Protein AF-A0A9D1H6N5-F1 (afdb_monomer_lite)

Sequence (134 aa):
MRLFSARTDKRIAHYQQELIETHYREVENMYRQMRGWRHDYRNHIQVMKAYAATENWEAIKEYLDQLDEDLTHVDLAVKTGNPMTDAILNSKISLAKSRKIQVSADAHIPVKLSSPEIDLCCILGNLFDNAIEA

Organism: NCBI:txid2840805

pLDDT: mean 71.68, std 11.2, range [46.16, 94.69]

Radius of gyration: 21.28 Å; chains: 1; bounding box: 46×31×70 Å

Secondary structure (DSSP, 8-state):
-HHHHHHHHHHHHHHHHHHHHHHHHHHHHHHHHHHHHHHHHHHHHHHHHHHHHTT-HHHHHHHHHHHHHHHHSS--S---S-HHHHHHHHHHHHHHHHTT----------SS-SS-HHHHHHHHHHHHHHHHH-

Structure (mmCIF, N/CA/C/O backbone):
data_AF-A0A9D1H6N5-F1
#
_entry.id   AF-A0A9D1H6N5-F1
#
loop_
_atom_site.group_PDB
_atom_site.id
_atom_site.type_symbol
_atom_site.label_atom_id
_atom_site.label_alt_id
_atom_site.label_comp_id
_atom_site.label_asym_id
_atom_site.label_entity_id
_atom_site.label_seq_id
_atom_site.pdbx_PDB_ins_code
_atom_site.Cartn_x
_atom_site.Cartn_y
_atom_site.Cartn_z
_atom_site.occupancy
_atom_site.B_iso_or_equiv
_atom_site.auth_seq_id
_atom_site.auth_comp_id
_atom_site.auth_asym_id
_atom_site.auth_atom_id
_atom_site.pdbx_PDB_model_num
ATOM 1 N N . MET A 1 1 ? 31.091 -5.970 -42.008 1.00 55.66 1 MET A N 1
ATOM 2 C CA . MET A 1 1 ? 30.812 -6.493 -40.647 1.00 55.66 1 MET A CA 1
ATOM 3 C C . MET A 1 1 ? 31.017 -5.465 -39.523 1.00 55.66 1 MET A C 1
ATOM 5 O O . MET A 1 1 ? 30.125 -5.354 -38.698 1.00 55.66 1 MET A O 1
ATOM 9 N N . ARG A 1 2 ? 32.091 -4.652 -39.495 1.00 58.50 2 ARG A N 1
ATOM 10 C CA . ARG A 1 2 ? 32.345 -3.643 -38.428 1.00 58.50 2 ARG A CA 1
ATOM 11 C C . ARG A 1 2 ? 31.262 -2.565 -38.214 1.00 58.50 2 ARG A C 1
ATOM 13 O O . ARG A 1 2 ? 31.024 -2.151 -37.091 1.00 58.50 2 ARG A O 1
ATOM 20 N N . LEU A 1 3 ? 30.595 -2.105 -39.275 1.00 58.78 3 LEU A N 1
ATOM 21 C CA . LEU A 1 3 ? 29.539 -1.081 -39.164 1.00 58.78 3 LEU A CA 1
ATOM 22 C C . LEU A 1 3 ? 28.245 -1.615 -38.530 1.00 58.78 3 LEU A C 1
ATOM 24 O O . LEU A 1 3 ? 27.499 -0.856 -37.916 1.00 58.78 3 LEU A O 1
ATOM 28 N N . PHE A 1 4 ? 27.989 -2.918 -38.674 1.00 58.16 4 PHE A N 1
ATOM 29 C CA . PHE A 1 4 ? 26.851 -3.572 -38.036 1.00 58.16 4 PHE A CA 1
ATOM 30 C C . PHE A 1 4 ? 27.092 -3.742 -36.534 1.00 58.16 4 PHE A C 1
ATOM 32 O O . PHE A 1 4 ? 26.189 -3.416 -35.771 1.00 58.16 4 PHE A O 1
ATOM 39 N N . SER A 1 5 ? 28.309 -4.124 -36.113 1.00 67.31 5 SER A N 1
ATOM 40 C CA . SER A 1 5 ? 28.641 -4.238 -34.684 1.00 67.31 5 SER A CA 1
ATOM 41 C C . SER A 1 5 ? 28.570 -2.885 -33.968 1.00 67.31 5 SER A C 1
ATOM 43 O O . SER A 1 5 ? 27.937 -2.766 -32.931 1.00 67.31 5 SER A O 1
ATOM 45 N N . ALA A 1 6 ? 29.091 -1.814 -34.576 1.00 72.25 6 ALA A N 1
ATOM 46 C CA . ALA A 1 6 ? 29.041 -0.481 -33.972 1.00 72.25 6 ALA A CA 1
ATOM 47 C C . ALA A 1 6 ? 27.604 0.052 -33.784 1.00 72.25 6 ALA A C 1
ATOM 49 O O . ALA A 1 6 ? 27.320 0.768 -32.824 1.00 72.25 6 ALA A O 1
ATOM 50 N N . ARG A 1 7 ? 26.675 -0.288 -34.691 1.00 72.44 7 ARG A N 1
ATOM 51 C CA . ARG A 1 7 ? 25.252 0.067 -34.546 1.00 72.44 7 ARG A CA 1
ATOM 52 C C . ARG A 1 7 ? 24.547 -0.777 -33.488 1.00 72.44 7 ARG A C 1
ATOM 54 O O . ARG A 1 7 ? 23.692 -0.238 -32.786 1.00 72.44 7 ARG A O 1
ATOM 61 N N . THR A 1 8 ? 24.879 -2.062 -33.370 1.00 77.75 8 THR A N 1
ATOM 62 C CA . THR A 1 8 ? 24.328 -2.920 -32.312 1.00 77.75 8 THR A CA 1
ATOM 63 C C . THR A 1 8 ? 24.848 -2.509 -30.942 1.00 77.75 8 THR A C 1
ATOM 65 O O . THR A 1 8 ? 24.039 -2.366 -30.035 1.00 77.75 8 THR A O 1
ATOM 68 N N . ASP A 1 9 ? 26.136 -2.188 -30.812 1.00 80.06 9 ASP A N 1
ATOM 69 C CA . ASP A 1 9 ? 26.742 -1.737 -29.552 1.00 80.06 9 ASP A CA 1
ATOM 70 C C . ASP A 1 9 ? 26.117 -0.422 -29.074 1.00 80.06 9 ASP A C 1
ATOM 72 O O . ASP A 1 9 ? 25.789 -0.266 -27.901 1.00 80.06 9 ASP A O 1
ATOM 76 N N . LYS A 1 10 ? 25.852 0.508 -30.001 1.00 82.44 10 LYS A N 1
ATOM 77 C CA . LYS A 1 10 ? 25.186 1.777 -29.683 1.00 82.44 10 LYS A CA 1
ATOM 78 C C . LYS A 1 10 ? 23.724 1.585 -29.259 1.00 82.44 10 LYS A C 1
ATOM 80 O O . LYS A 1 10 ? 23.257 2.291 -28.371 1.00 82.44 10 LYS A O 1
ATOM 85 N N . ARG A 1 11 ? 23.011 0.621 -29.859 1.00 77.81 11 ARG A N 1
ATOM 86 C CA . ARG A 1 11 ? 21.657 0.223 -29.424 1.00 77.81 11 ARG A CA 1
ATOM 87 C C . ARG A 1 11 ? 21.672 -0.434 -28.047 1.00 77.81 11 ARG A C 1
ATOM 89 O O . ARG A 1 11 ? 20.808 -0.122 -27.242 1.00 77.81 11 ARG A O 1
ATOM 96 N N . ILE A 1 12 ? 22.642 -1.307 -27.780 1.00 82.69 12 ILE A N 1
ATOM 97 C CA . ILE A 1 12 ? 22.796 -1.977 -26.484 1.00 82.69 12 ILE A CA 1
ATOM 98 C C . ILE A 1 12 ? 23.097 -0.949 -25.391 1.00 82.69 12 ILE A C 1
ATOM 100 O O . ILE A 1 12 ? 22.447 -0.972 -24.354 1.00 82.69 12 ILE A O 1
ATOM 104 N N . ALA A 1 13 ? 24.009 -0.008 -25.639 1.00 84.19 13 ALA A N 1
ATOM 105 C CA . ALA A 1 13 ? 24.329 1.054 -24.688 1.00 84.19 13 ALA A CA 1
ATOM 106 C C . ALA A 1 13 ? 23.121 1.960 -24.396 1.00 84.19 13 ALA A C 1
ATOM 108 O O . ALA A 1 13 ? 22.864 2.291 -23.243 1.00 84.19 13 ALA A O 1
ATOM 109 N N . HIS A 1 14 ? 22.350 2.323 -25.426 1.00 81.19 14 HIS A N 1
ATOM 110 C CA . HIS A 1 14 ? 21.132 3.113 -25.245 1.00 81.19 14 HIS A CA 1
ATOM 111 C C . HIS A 1 14 ? 20.080 2.360 -24.422 1.00 81.19 14 HIS A C 1
ATOM 113 O O . HIS A 1 14 ? 19.535 2.914 -23.474 1.00 81.19 14 HIS A O 1
ATOM 119 N N . TYR A 1 15 ? 19.877 1.075 -24.719 1.00 73.50 15 TYR A N 1
ATOM 120 C CA . TYR A 1 15 ? 18.963 0.215 -23.972 1.00 73.50 15 TYR A CA 1
ATOM 121 C C . TYR A 1 15 ? 19.392 0.035 -22.507 1.00 73.50 15 TYR A C 1
ATOM 123 O O . TYR A 1 15 ? 18.567 0.098 -21.603 1.00 73.50 15 TYR A O 1
ATOM 131 N N . GLN A 1 16 ? 20.692 -0.138 -22.247 1.00 71.00 16 GLN A N 1
ATOM 132 C CA . GLN A 1 16 ? 21.232 -0.196 -20.884 1.00 71.00 16 GLN A CA 1
ATOM 133 C C . GLN A 1 16 ? 21.001 1.110 -20.119 1.00 71.00 16 GLN A C 1
ATOM 135 O O . GLN A 1 16 ? 20.704 1.077 -18.928 1.00 71.00 16 GLN A O 1
ATOM 140 N N . GLN A 1 17 ? 21.114 2.253 -20.795 1.00 81.75 17 GLN A N 1
ATOM 141 C CA . GLN A 1 17 ? 20.865 3.554 -20.188 1.00 81.75 17 GLN A CA 1
ATOM 142 C C . GLN A 1 17 ? 19.381 3.752 -19.847 1.00 81.75 17 GLN A C 1
ATOM 144 O O . GLN A 1 17 ? 19.073 4.156 -18.727 1.00 81.75 17 GLN A O 1
ATOM 149 N N . GLU A 1 18 ? 18.466 3.401 -20.755 1.00 75.88 18 GLU A N 1
ATOM 150 C CA . GLU A 1 18 ? 17.020 3.424 -20.484 1.00 75.88 18 GLU A CA 1
ATOM 151 C C . GLU A 1 18 ? 16.634 2.492 -19.326 1.00 75.88 18 GLU A C 1
ATOM 153 O O . GLU A 1 18 ? 15.827 2.862 -18.470 1.00 75.88 18 GLU A O 1
ATOM 158 N N . LEU A 1 19 ? 17.245 1.305 -19.253 1.00 74.25 19 LEU A N 1
ATOM 159 C CA . LEU A 1 19 ? 17.013 0.346 -18.172 1.00 74.25 19 LEU A CA 1
ATOM 160 C C . LEU A 1 19 ? 17.437 0.915 -16.810 1.00 74.25 19 LEU A C 1
ATOM 162 O O . LEU A 1 19 ? 16.691 0.822 -15.836 1.00 74.25 19 LEU A O 1
ATOM 166 N N . ILE A 1 20 ? 18.614 1.545 -16.745 1.00 74.00 20 ILE A N 1
ATOM 167 C CA . ILE A 1 20 ? 19.118 2.182 -15.522 1.00 74.00 20 ILE A CA 1
ATOM 168 C C . ILE A 1 20 ? 18.207 3.339 -15.103 1.00 74.00 20 ILE A C 1
ATOM 170 O O . ILE A 1 20 ? 17.830 3.422 -13.936 1.00 74.00 20 ILE A O 1
ATOM 174 N N . GLU A 1 21 ? 17.815 4.214 -16.031 1.00 73.12 21 GLU A N 1
ATOM 175 C CA . GLU A 1 21 ? 16.904 5.322 -15.723 1.00 73.12 21 GLU A CA 1
ATOM 176 C C . GLU A 1 21 ? 15.547 4.838 -15.204 1.00 73.12 21 GLU A C 1
ATOM 178 O O . GLU A 1 21 ? 14.996 5.431 -14.275 1.00 73.12 21 GLU A O 1
ATOM 183 N N . THR A 1 22 ? 15.027 3.752 -15.776 1.00 62.06 22 THR A N 1
ATOM 184 C CA . THR A 1 22 ? 13.768 3.138 -15.341 1.00 62.06 22 THR A CA 1
ATOM 185 C C . THR A 1 22 ? 13.899 2.607 -13.917 1.00 62.06 22 THR A C 1
ATOM 187 O O . THR A 1 22 ? 13.109 2.989 -13.056 1.00 62.06 22 THR A O 1
ATOM 190 N N . HIS A 1 23 ? 14.956 1.847 -13.620 1.00 53.75 23 HIS A N 1
ATOM 191 C CA . HIS A 1 23 ? 15.219 1.367 -12.262 1.00 53.75 23 HIS A CA 1
ATOM 192 C C . HIS A 1 23 ? 15.389 2.497 -11.244 1.00 53.75 23 HIS A C 1
ATOM 194 O O . HIS A 1 23 ? 14.894 2.400 -10.122 1.00 53.75 23 HIS A O 1
ATOM 200 N N . TYR A 1 24 ? 16.049 3.597 -11.614 1.00 57.34 24 TYR A N 1
ATOM 201 C CA . TYR A 1 24 ? 16.160 4.756 -10.728 1.00 57.34 24 TYR A CA 1
ATOM 202 C C . TYR A 1 24 ? 14.793 5.368 -10.403 1.00 57.34 24 TYR A C 1
ATOM 204 O O . TYR A 1 24 ? 14.525 5.661 -9.235 1.00 57.34 24 TYR A O 1
ATOM 212 N N . ARG A 1 25 ? 13.913 5.516 -11.401 1.00 59.16 25 ARG A N 1
ATOM 213 C CA . ARG A 1 25 ? 12.543 6.017 -11.189 1.00 59.16 25 ARG A CA 1
ATOM 214 C C . ARG A 1 25 ? 11.716 5.063 -10.331 1.00 59.16 25 ARG A C 1
ATOM 216 O O . ARG A 1 25 ? 10.984 5.516 -9.457 1.00 59.16 25 ARG A O 1
ATOM 223 N N . GLU A 1 26 ? 11.851 3.756 -10.534 1.00 58.03 26 GLU A N 1
ATOM 224 C CA . GLU A 1 26 ? 11.174 2.736 -9.723 1.00 58.03 26 GLU A CA 1
ATOM 225 C C . GLU A 1 26 ? 11.603 2.807 -8.253 1.00 58.03 26 GLU A C 1
ATOM 227 O O . GLU A 1 26 ? 10.755 2.857 -7.358 1.00 58.03 26 GLU A O 1
ATOM 232 N N . VAL A 1 27 ? 12.912 2.891 -7.995 1.00 55.44 27 VAL A N 1
ATOM 233 C CA . VAL A 1 27 ? 13.458 3.042 -6.639 1.00 55.44 27 VAL A CA 1
ATOM 234 C C . VAL A 1 27 ? 12.964 4.339 -6.001 1.00 55.44 27 VAL A C 1
ATOM 236 O O . VAL A 1 27 ? 12.529 4.336 -4.849 1.00 55.44 27 VAL A O 1
ATOM 239 N N . GLU A 1 28 ? 12.970 5.451 -6.735 1.00 56.56 28 GLU A N 1
ATOM 240 C CA . GLU A 1 28 ? 12.464 6.731 -6.236 1.00 56.56 28 GLU A CA 1
ATOM 241 C C . GLU A 1 28 ? 10.966 6.672 -5.893 1.00 56.56 28 GLU A C 1
ATOM 243 O O . GLU A 1 28 ? 10.549 7.149 -4.828 1.00 56.56 28 GLU A O 1
ATOM 248 N N . ASN A 1 29 ? 10.165 6.035 -6.748 1.00 57.75 29 ASN A N 1
ATOM 249 C CA . ASN A 1 29 ? 8.738 5.825 -6.527 1.00 57.75 29 ASN A CA 1
ATOM 250 C C . ASN A 1 29 ? 8.483 4.963 -5.285 1.00 57.75 29 ASN A C 1
ATOM 252 O O . ASN A 1 29 ? 7.661 5.337 -4.443 1.00 57.75 29 ASN A O 1
ATOM 256 N N . MET A 1 30 ? 9.242 3.881 -5.105 1.00 55.53 30 MET A N 1
ATOM 257 C CA . MET A 1 30 ? 9.194 3.050 -3.899 1.00 55.53 30 MET A CA 1
ATOM 258 C C . MET A 1 30 ? 9.545 3.866 -2.645 1.00 55.53 30 MET A C 1
ATOM 260 O O . MET A 1 30 ? 8.827 3.819 -1.642 1.00 55.53 30 MET A O 1
ATOM 264 N N . TYR A 1 31 ? 10.599 4.687 -2.695 1.00 50.44 31 TYR A N 1
ATOM 265 C CA . TYR A 1 31 ? 10.964 5.574 -1.585 1.00 50.44 31 TYR A CA 1
ATOM 266 C C . TYR A 1 31 ? 9.876 6.607 -1.272 1.00 50.44 31 TYR A C 1
ATOM 268 O O . TYR A 1 31 ? 9.643 6.924 -0.101 1.00 50.44 31 TYR A O 1
ATOM 276 N N . ARG A 1 32 ? 9.199 7.148 -2.291 1.00 55.97 32 ARG A N 1
ATOM 277 C CA . ARG A 1 32 ? 8.071 8.071 -2.109 1.00 55.97 32 ARG A CA 1
ATOM 278 C C . ARG A 1 32 ? 6.890 7.370 -1.436 1.00 55.97 32 ARG A C 1
ATOM 280 O O . ARG A 1 32 ? 6.359 7.924 -0.475 1.00 55.97 32 ARG A O 1
ATOM 287 N N . GLN A 1 33 ? 6.541 6.161 -1.867 1.00 55.59 33 GLN A N 1
ATOM 288 C CA . GLN A 1 33 ? 5.485 5.361 -1.241 1.00 55.59 33 GLN A CA 1
ATOM 289 C C . GLN A 1 33 ? 5.819 5.029 0.217 1.00 55.59 33 GLN A C 1
ATOM 291 O O . GLN A 1 33 ? 4.998 5.261 1.100 1.00 55.59 33 GLN A O 1
ATOM 296 N N . MET A 1 34 ? 7.050 4.595 0.506 1.00 52.72 34 MET A N 1
ATOM 297 C CA . MET A 1 34 ? 7.484 4.292 1.875 1.00 52.72 34 MET A CA 1
ATOM 298 C C . MET A 1 34 ? 7.411 5.521 2.799 1.00 52.72 34 MET A C 1
ATOM 300 O O . MET A 1 34 ? 7.122 5.391 3.990 1.00 52.72 34 MET A O 1
ATOM 304 N N . ARG A 1 35 ? 7.664 6.730 2.277 1.00 52.78 35 ARG A N 1
ATOM 305 C CA . ARG A 1 35 ? 7.471 7.971 3.046 1.00 52.78 35 ARG A CA 1
ATOM 306 C C . ARG A 1 35 ? 5.999 8.237 3.359 1.00 52.78 35 ARG A C 1
ATOM 308 O O . ARG A 1 35 ? 5.730 8.663 4.478 1.00 52.78 35 ARG A O 1
ATOM 315 N N . GLY A 1 36 ? 5.093 7.965 2.418 1.00 59.03 36 GLY A N 1
ATOM 316 C CA . GLY A 1 36 ? 3.644 8.029 2.645 1.00 59.03 36 GLY A CA 1
ATOM 317 C C . GLY A 1 36 ? 3.222 7.089 3.771 1.00 59.03 36 GLY A C 1
ATOM 318 O O . GLY A 1 36 ? 2.762 7.546 4.811 1.00 59.03 36 GLY A O 1
ATOM 319 N N . TRP A 1 37 ? 3.574 5.806 3.651 1.00 63.75 37 TRP A N 1
ATOM 320 C CA . TRP A 1 37 ? 3.321 4.803 4.692 1.00 63.75 37 TRP A CA 1
ATOM 321 C C . TRP A 1 37 ? 3.847 5.211 6.067 1.00 63.75 37 TRP A C 1
ATOM 323 O O . TRP A 1 37 ? 3.159 5.079 7.074 1.00 63.75 37 TRP A O 1
ATOM 333 N N . ARG A 1 38 ? 5.070 5.748 6.132 1.00 58.50 38 ARG A N 1
ATOM 334 C CA . ARG A 1 38 ? 5.656 6.209 7.397 1.00 58.50 38 ARG A CA 1
ATOM 335 C C . ARG A 1 38 ? 4.876 7.368 8.013 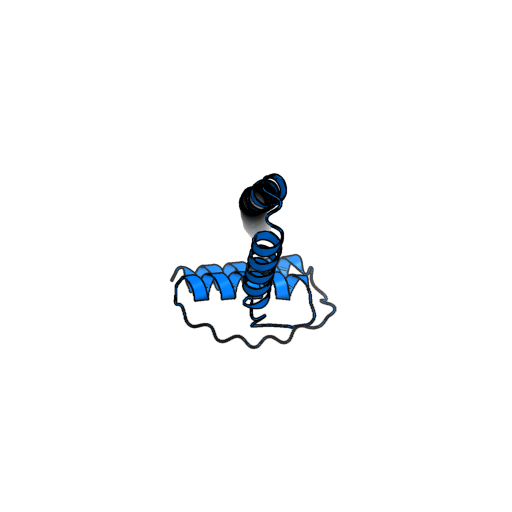1.00 58.50 38 ARG A C 1
ATOM 337 O O . ARG A 1 38 ? 4.781 7.445 9.237 1.00 58.50 38 ARG A O 1
ATOM 344 N N . HIS A 1 39 ? 4.398 8.291 7.185 1.00 61.44 39 HIS A N 1
ATOM 345 C CA . HIS A 1 39 ? 3.596 9.421 7.631 1.00 61.44 39 HIS A CA 1
ATOM 346 C C . HIS A 1 39 ? 2.254 8.943 8.191 1.00 61.44 39 HIS A C 1
ATOM 348 O O . HIS A 1 39 ? 1.912 9.277 9.325 1.00 61.44 39 HIS A O 1
ATOM 354 N N . ASP A 1 40 ? 1.557 8.087 7.454 1.00 64.38 40 ASP A N 1
ATOM 355 C CA . ASP A 1 40 ? 0.228 7.610 7.836 1.00 64.38 40 ASP A CA 1
ATOM 356 C C . ASP A 1 40 ? 0.305 6.728 9.088 1.00 64.38 40 ASP A C 1
ATOM 358 O O . ASP A 1 40 ? -0.423 6.943 10.056 1.00 64.38 40 ASP A O 1
ATOM 362 N N . TYR A 1 41 ? 1.314 5.856 9.169 1.00 69.38 41 TYR A N 1
ATOM 363 C CA . TYR A 1 41 ? 1.597 5.068 10.370 1.00 69.38 41 TYR A CA 1
ATOM 364 C C . TYR A 1 41 ? 1.871 5.940 11.602 1.00 69.38 41 TYR A C 1
ATOM 366 O O . TYR A 1 41 ? 1.415 5.647 12.711 1.00 69.38 41 TYR A O 1
ATOM 374 N N . ARG A 1 42 ? 2.594 7.054 11.427 1.00 64.25 42 ARG A N 1
ATOM 375 C CA . ARG A 1 42 ? 2.832 8.011 12.514 1.00 64.25 42 ARG A CA 1
ATOM 376 C C . ARG A 1 42 ? 1.528 8.661 12.980 1.00 64.25 42 ARG A C 1
ATOM 378 O O . ARG A 1 42 ? 1.373 8.844 14.187 1.00 64.25 42 ARG A O 1
ATOM 385 N N . ASN A 1 43 ? 0.611 8.969 12.065 1.00 68.38 43 ASN A N 1
ATOM 386 C CA . ASN A 1 43 ? -0.701 9.521 12.401 1.00 68.38 43 ASN A CA 1
ATOM 387 C C . ASN A 1 43 ? -1.551 8.513 13.181 1.00 68.38 43 ASN A C 1
ATOM 389 O O . ASN A 1 43 ? -2.059 8.867 14.242 1.00 68.38 43 ASN A O 1
ATOM 393 N N . HIS A 1 44 ? -1.620 7.250 12.749 1.00 79.00 44 HIS A N 1
ATOM 394 C CA . HIS A 1 44 ? -2.340 6.201 13.485 1.00 79.00 44 HIS A CA 1
ATOM 395 C C . HIS A 1 44 ? -1.816 6.045 14.921 1.00 79.00 44 HIS A C 1
ATOM 397 O O . HIS A 1 44 ? -2.594 6.011 15.876 1.00 79.00 44 HIS A O 1
ATOM 403 N N . ILE A 1 45 ? -0.489 6.051 15.107 1.00 79.06 45 ILE A N 1
ATOM 404 C CA . ILE A 1 45 ? 0.122 6.034 16.446 1.00 79.06 45 ILE A CA 1
ATOM 405 C C . ILE A 1 45 ? -0.282 7.263 17.266 1.00 79.06 45 ILE A C 1
ATOM 407 O O . ILE A 1 45 ? -0.521 7.143 18.467 1.00 79.06 45 ILE A O 1
ATOM 411 N N . GLN A 1 46 ? -0.320 8.451 16.661 1.00 74.19 46 GLN A N 1
ATOM 412 C CA . GLN A 1 46 ? -0.710 9.674 17.366 1.00 74.19 46 GLN A CA 1
ATOM 413 C C . GLN A 1 46 ? -2.171 9.640 17.815 1.00 74.19 46 GLN A C 1
ATOM 415 O O . GLN A 1 46 ? -2.446 10.010 18.954 1.00 74.19 46 GLN A O 1
ATOM 420 N N . VAL A 1 47 ? -3.078 9.146 16.970 1.00 76.31 47 VAL A N 1
ATOM 421 C CA . VAL A 1 47 ? -4.498 8.972 17.308 1.00 76.31 47 VAL A CA 1
ATOM 422 C C . VAL A 1 47 ? -4.655 8.006 18.482 1.00 76.31 47 VAL A C 1
ATOM 424 O O . VAL A 1 47 ? -5.251 8.363 19.497 1.00 76.31 47 VAL A O 1
ATOM 427 N N . MET A 1 48 ? -4.013 6.835 18.421 1.00 83.38 48 MET A N 1
ATOM 428 C CA . MET A 1 48 ? -4.041 5.869 19.526 1.00 83.38 48 MET A CA 1
ATOM 429 C C . MET A 1 48 ? -3.448 6.445 20.821 1.00 83.38 48 MET A C 1
ATOM 431 O O . MET A 1 48 ? -4.001 6.237 21.900 1.00 83.38 48 MET A O 1
ATOM 435 N N . LYS A 1 49 ? -2.354 7.219 20.739 1.00 82.62 49 LYS A N 1
ATOM 436 C CA . LYS A 1 49 ? -1.774 7.911 21.904 1.00 82.62 49 LYS A CA 1
ATOM 437 C C . LYS A 1 49 ? -2.720 8.952 22.502 1.00 82.62 49 LYS A C 1
ATOM 439 O O . LYS A 1 49 ? -2.729 9.106 23.720 1.00 82.62 49 LYS A O 1
ATOM 444 N N . ALA A 1 50 ? -3.494 9.659 21.680 1.00 84.56 50 ALA A N 1
ATOM 445 C CA . ALA A 1 50 ? -4.470 10.639 22.151 1.00 84.56 50 ALA A CA 1
ATOM 446 C C . ALA A 1 50 ? -5.621 9.966 22.916 1.00 84.56 50 ALA A C 1
ATOM 448 O O . ALA A 1 50 ? -5.987 10.420 24.002 1.00 84.56 50 ALA A O 1
ATOM 449 N N . TYR A 1 51 ? -6.133 8.839 22.412 1.00 86.00 51 TYR A N 1
ATOM 450 C CA . TYR A 1 51 ? -7.129 8.050 23.140 1.00 86.00 51 TYR A CA 1
ATOM 451 C C . TYR A 1 51 ? -6.556 7.436 24.422 1.00 86.00 51 TYR A C 1
ATOM 453 O O . TYR A 1 51 ? -7.201 7.493 25.466 1.00 86.00 51 TYR A O 1
ATOM 461 N N . ALA A 1 52 ? -5.311 6.950 24.395 1.00 92.19 52 ALA A N 1
ATOM 462 C CA . ALA A 1 52 ? -4.657 6.394 25.580 1.00 92.19 52 ALA A CA 1
ATOM 463 C C . ALA A 1 52 ? -4.435 7.448 26.676 1.00 92.19 52 ALA A C 1
ATOM 465 O O . ALA A 1 52 ? -4.606 7.155 27.854 1.00 92.19 52 ALA A O 1
ATOM 466 N N . ALA A 1 53 ? -4.108 8.690 26.300 1.00 94.38 53 ALA A N 1
ATOM 467 C CA . ALA A 1 53 ? -3.936 9.795 27.245 1.00 94.38 53 ALA A CA 1
ATOM 468 C C . ALA A 1 53 ? -5.238 10.201 27.958 1.00 94.38 53 ALA A C 1
ATOM 470 O O . ALA A 1 53 ? -5.184 10.824 29.014 1.00 94.38 53 ALA A O 1
ATOM 471 N N . THR A 1 54 ? -6.393 9.859 27.383 1.00 94.62 54 THR A N 1
ATOM 472 C CA . THR A 1 54 ? -7.720 10.090 27.976 1.00 94.62 54 THR A CA 1
ATOM 473 C C . THR A 1 54 ? -8.320 8.822 28.591 1.00 94.62 54 THR A C 1
ATOM 475 O O . THR A 1 54 ? -9.486 8.832 28.970 1.00 94.62 54 THR A O 1
ATOM 478 N N . GLU A 1 55 ? -7.534 7.739 28.682 1.00 94.69 55 GLU A N 1
ATOM 479 C CA . GLU A 1 55 ? -7.957 6.409 29.152 1.00 94.69 55 GLU A CA 1
ATOM 480 C C . GLU A 1 55 ? -9.199 5.866 28.420 1.00 94.69 55 GLU A C 1
ATOM 482 O O . GLU A 1 55 ? -9.945 5.034 28.938 1.00 94.69 55 GLU A O 1
ATOM 487 N N . ASN A 1 56 ? -9.423 6.313 27.181 1.00 92.50 56 ASN A N 1
ATOM 488 C CA . ASN A 1 56 ? -10.558 5.887 26.376 1.00 92.50 56 ASN A CA 1
ATOM 489 C C . ASN A 1 56 ? -10.233 4.581 25.638 1.00 92.50 56 ASN A C 1
ATOM 491 O O . ASN A 1 56 ? -9.971 4.556 24.435 1.00 92.50 56 ASN A O 1
ATOM 495 N N . TRP A 1 57 ? -10.218 3.483 26.392 1.00 91.38 57 TRP A N 1
ATOM 496 C CA . TRP A 1 57 ? -9.877 2.149 25.889 1.00 91.38 57 TRP A CA 1
ATOM 497 C C . TRP A 1 57 ? -10.875 1.614 24.857 1.00 91.38 57 TRP A C 1
ATOM 499 O O . TRP A 1 57 ? -10.491 0.821 24.000 1.00 91.38 57 TRP A O 1
ATOM 509 N N . GLU A 1 58 ? -12.137 2.047 24.920 1.00 92.94 58 GLU A N 1
ATOM 510 C CA . GLU A 1 58 ? -13.158 1.643 23.949 1.00 92.94 58 GLU A CA 1
ATOM 511 C C . GLU A 1 58 ? -12.876 2.252 22.576 1.00 92.94 58 GLU A C 1
ATOM 513 O O . GLU A 1 58 ? -12.835 1.525 21.590 1.00 92.94 58 GLU A O 1
ATOM 518 N N . ALA A 1 59 ? -12.546 3.548 22.526 1.00 82.88 59 ALA A N 1
ATOM 519 C CA . ALA A 1 59 ? -12.171 4.213 21.281 1.00 82.88 59 ALA A CA 1
ATOM 520 C C . ALA A 1 59 ? -10.888 3.635 20.662 1.00 82.88 59 ALA A C 1
ATOM 522 O O . ALA A 1 59 ? -10.765 3.595 19.444 1.00 82.88 59 ALA A O 1
ATOM 523 N N . ILE A 1 60 ? -9.933 3.160 21.474 1.00 84.69 60 ILE A N 1
ATOM 524 C CA . ILE A 1 60 ? -8.746 2.458 20.954 1.00 84.69 60 ILE A CA 1
ATOM 525 C C . ILE A 1 60 ? -9.140 1.136 20.299 1.00 84.69 60 ILE A C 1
ATOM 527 O O . ILE A 1 60 ? -8.636 0.843 19.220 1.00 84.69 60 ILE A O 1
ATOM 531 N N . LYS A 1 61 ? -10.005 0.342 20.945 1.00 86.88 61 LYS A N 1
ATOM 532 C CA . LYS A 1 61 ? -10.477 -0.933 20.388 1.00 86.88 61 LYS A CA 1
ATOM 533 C C . LYS A 1 61 ? -11.228 -0.709 19.080 1.00 86.88 61 LYS A C 1
ATOM 535 O O . LYS A 1 61 ? -10.843 -1.281 18.075 1.00 86.88 61 LYS A O 1
ATOM 540 N N . GLU A 1 62 ? -12.187 0.212 19.069 1.00 87.06 62 GLU A N 1
ATOM 541 C CA . GLU A 1 62 ? -12.954 0.546 17.866 1.00 87.06 62 GLU A CA 1
ATOM 542 C C . GLU A 1 62 ? -12.055 1.079 16.738 1.00 87.06 62 GLU A C 1
ATOM 544 O O . GLU A 1 62 ? -12.208 0.694 15.583 1.00 87.06 62 GLU A O 1
ATOM 549 N N . TYR A 1 63 ? -11.069 1.921 17.062 1.00 79.12 63 TYR A N 1
ATOM 550 C CA . TYR A 1 63 ? -10.120 2.420 16.069 1.00 79.12 63 TYR A CA 1
ATOM 551 C C . TYR A 1 63 ? -9.204 1.318 15.526 1.00 79.12 63 TYR A C 1
ATOM 553 O O . TYR A 1 63 ? -8.877 1.341 14.346 1.00 79.12 63 TYR A O 1
ATOM 561 N N . LEU A 1 64 ? -8.784 0.362 16.363 1.00 82.12 64 LEU A N 1
ATOM 562 C CA . LEU A 1 64 ? -8.014 -0.805 15.929 1.00 82.12 64 LEU A CA 1
ATOM 563 C C . LEU A 1 64 ? -8.849 -1.736 15.049 1.00 82.12 64 LEU A C 1
ATOM 565 O O . LEU A 1 64 ? -8.323 -2.196 14.043 1.00 82.12 64 LEU A O 1
ATOM 569 N N . ASP A 1 65 ? -10.118 -1.961 15.387 1.00 82.19 65 ASP A N 1
ATOM 570 C CA . ASP A 1 65 ? -11.037 -2.775 14.587 1.00 82.19 65 ASP A CA 1
ATOM 571 C C . ASP A 1 65 ? -11.286 -2.127 13.215 1.00 82.19 65 ASP A C 1
ATOM 573 O O . ASP A 1 65 ? -11.231 -2.812 12.202 1.00 82.19 65 ASP A O 1
ATOM 577 N N . GLN A 1 66 ? -11.446 -0.799 13.148 1.00 73.12 66 GLN A N 1
ATOM 578 C CA . GLN A 1 66 ? -11.518 -0.064 11.874 1.00 73.12 66 GLN A CA 1
ATOM 579 C C . GLN A 1 66 ? -10.223 -0.187 11.061 1.00 73.12 66 GLN A C 1
ATOM 581 O O . GLN A 1 66 ? -10.260 -0.346 9.845 1.00 73.12 66 GLN A O 1
ATOM 586 N N . LEU A 1 67 ? -9.067 -0.125 11.728 1.00 71.44 67 LEU A N 1
ATOM 587 C CA . LEU A 1 67 ? -7.762 -0.285 11.084 1.00 71.44 67 LEU A CA 1
ATOM 588 C C . LEU A 1 67 ? -7.573 -1.712 10.551 1.00 71.44 67 LEU A C 1
ATOM 590 O O . LEU A 1 67 ? -6.987 -1.892 9.486 1.00 71.44 67 LEU A O 1
ATOM 594 N N . ASP A 1 68 ? -8.073 -2.711 11.278 1.00 70.19 68 ASP A N 1
ATOM 595 C CA . ASP A 1 68 ? -8.081 -4.113 10.864 1.00 70.19 68 ASP A CA 1
ATOM 596 C C . ASP A 1 68 ? -9.066 -4.335 9.712 1.00 70.19 68 ASP A C 1
ATOM 598 O O . ASP A 1 68 ? -8.702 -4.958 8.721 1.00 70.19 68 ASP A O 1
ATOM 602 N N . GLU A 1 69 ? -10.267 -3.755 9.752 1.00 63.94 69 GLU A N 1
ATOM 603 C CA . GLU A 1 69 ? -11.230 -3.788 8.645 1.00 63.94 69 GLU A CA 1
ATOM 604 C C . GLU A 1 69 ? -10.676 -3.128 7.380 1.00 63.94 69 GLU A C 1
ATOM 606 O O . GLU A 1 69 ? -10.789 -3.715 6.308 1.00 63.94 69 GLU A O 1
ATOM 611 N N . ASP A 1 70 ? -10.009 -1.976 7.476 1.00 59.16 70 ASP A N 1
ATOM 612 C CA . ASP A 1 70 ? -9.343 -1.333 6.334 1.00 59.16 70 ASP A CA 1
ATOM 613 C C . ASP A 1 70 ? -8.226 -2.218 5.749 1.00 59.16 70 ASP A C 1
ATOM 615 O O . ASP A 1 70 ? -8.019 -2.253 4.531 1.00 59.16 70 ASP A O 1
ATOM 619 N N . LEU A 1 71 ? -7.521 -2.976 6.597 1.00 56.78 71 LEU A N 1
ATOM 620 C CA . LEU A 1 71 ? -6.515 -3.956 6.175 1.00 56.78 71 LEU A CA 1
ATOM 621 C C . LEU A 1 71 ? -7.143 -5.239 5.603 1.00 56.78 71 LEU A C 1
ATOM 623 O O . LEU A 1 71 ? -6.565 -5.846 4.700 1.00 56.78 71 LEU A O 1
ATOM 627 N N . THR A 1 72 ? -8.321 -5.636 6.085 1.00 46.28 72 THR A N 1
ATOM 628 C CA . THR A 1 72 ? -9.038 -6.864 5.696 1.00 46.28 72 THR A CA 1
ATOM 629 C C . THR A 1 72 ? -9.890 -6.657 4.439 1.00 46.28 72 THR A C 1
ATOM 631 O O . THR A 1 72 ? -10.026 -7.568 3.625 1.00 46.28 72 THR A O 1
ATOM 634 N N . HIS A 1 73 ? -10.397 -5.440 4.215 1.00 46.47 73 HIS A N 1
ATOM 635 C CA . HIS A 1 73 ? -11.050 -4.996 2.979 1.00 46.47 73 HIS A CA 1
ATOM 636 C C . HIS A 1 73 ? -10.071 -4.732 1.833 1.00 46.47 73 HIS A C 1
ATOM 638 O O . HIS A 1 73 ? -10.502 -4.500 0.695 1.00 46.47 73 HIS A O 1
ATOM 644 N N . VAL A 1 74 ? -8.765 -4.896 2.065 1.00 49.09 74 VAL A N 1
ATOM 645 C CA . VAL A 1 74 ? -7.876 -5.380 1.008 1.00 49.09 74 VAL A CA 1
ATOM 646 C C . VAL A 1 74 ? -8.244 -6.843 0.747 1.00 49.09 74 VAL A C 1
ATOM 648 O O . VAL A 1 74 ? -7.485 -7.759 1.051 1.00 49.09 74 VAL A O 1
ATOM 651 N N . ASP A 1 75 ? -9.436 -7.060 0.179 1.00 46.16 75 ASP A N 1
ATOM 652 C CA . ASP A 1 75 ? -9.781 -8.285 -0.528 1.00 46.16 75 ASP A CA 1
ATOM 653 C C . ASP A 1 75 ? -8.586 -8.558 -1.433 1.00 46.16 75 ASP A C 1
ATOM 655 O O . ASP A 1 75 ? -8.350 -7.811 -2.393 1.00 46.16 75 ASP A O 1
ATOM 659 N N . LEU A 1 76 ? -7.786 -9.566 -1.080 1.00 52.53 76 LEU A N 1
ATOM 660 C CA . LEU A 1 76 ? -6.704 -10.025 -1.927 1.00 52.53 76 LEU A CA 1
ATOM 661 C C . LEU A 1 76 ? -7.388 -10.577 -3.176 1.00 52.53 76 LEU A C 1
ATOM 663 O O . LEU A 1 76 ? -7.745 -11.750 -3.241 1.00 52.53 76 LEU A O 1
ATOM 667 N N . ALA A 1 77 ? -7.618 -9.708 -4.158 1.00 58.34 77 ALA A N 1
ATOM 668 C CA . ALA A 1 77 ? -8.226 -10.044 -5.433 1.00 58.34 77 ALA A CA 1
ATOM 669 C C . ALA A 1 77 ? -7.416 -11.131 -6.147 1.00 58.34 77 ALA A C 1
ATOM 671 O O . ALA A 1 77 ? -7.946 -11.840 -6.996 1.00 58.34 77 ALA A O 1
ATOM 672 N N . VAL A 1 78 ? -6.138 -11.272 -5.781 1.00 66.00 78 VAL A N 1
ATOM 673 C CA . VAL A 1 78 ? -5.252 -12.318 -6.263 1.00 66.00 78 VAL A CA 1
ATOM 674 C C . VAL A 1 78 ? -4.420 -12.892 -5.116 1.00 66.00 78 VAL A C 1
ATOM 676 O O . VAL A 1 78 ? -3.786 -12.147 -4.368 1.00 66.00 78 VAL A O 1
ATOM 679 N N . LYS A 1 79 ? -4.360 -14.225 -5.032 1.00 74.94 79 LYS A N 1
ATOM 680 C CA . LYS A 1 79 ? -3.429 -14.962 -4.170 1.00 74.94 79 LYS A CA 1
ATOM 681 C C . LYS A 1 79 ? -2.770 -16.086 -4.963 1.00 74.94 79 LYS A C 1
ATOM 683 O O . LYS A 1 79 ? -3.326 -17.172 -5.101 1.00 74.94 79 LYS A O 1
ATOM 688 N N . THR A 1 80 ? -1.586 -15.807 -5.492 1.00 70.44 80 THR A N 1
ATOM 689 C CA . THR A 1 80 ? -0.813 -16.730 -6.333 1.00 70.44 80 THR A CA 1
ATOM 690 C C . THR A 1 80 ? 0.139 -17.612 -5.529 1.00 70.44 80 THR A C 1
ATOM 692 O O . THR A 1 80 ? 0.613 -18.625 -6.036 1.00 70.44 80 THR A O 1
ATOM 695 N N . GLY A 1 81 ? 0.423 -17.250 -4.271 1.00 68.19 81 GLY A N 1
ATOM 696 C CA . GLY A 1 81 ? 1.404 -17.948 -3.435 1.00 68.19 81 GLY A CA 1
ATOM 697 C C . GLY A 1 81 ? 2.837 -17.441 -3.618 1.00 68.19 81 GLY A C 1
ATOM 698 O O . GLY A 1 81 ? 3.729 -17.903 -2.907 1.00 68.19 81 GLY A O 1
ATOM 699 N N . ASN A 1 82 ? 3.059 -16.474 -4.515 1.00 71.25 82 ASN A N 1
ATOM 700 C CA . ASN A 1 82 ? 4.277 -15.674 -4.574 1.00 71.25 82 ASN A CA 1
ATOM 701 C C . ASN A 1 82 ? 4.042 -14.337 -3.835 1.00 71.25 82 ASN A C 1
ATOM 703 O O . ASN A 1 82 ? 3.336 -13.476 -4.365 1.00 71.25 82 ASN A O 1
ATOM 707 N N . PRO A 1 83 ? 4.627 -14.124 -2.637 1.00 65.00 83 PRO A N 1
ATOM 708 C CA . PRO A 1 83 ? 4.312 -12.958 -1.807 1.00 65.00 83 PRO A CA 1
ATOM 709 C C . PRO A 1 83 ? 4.606 -11.615 -2.480 1.00 65.00 83 PRO A C 1
ATOM 711 O O . PRO A 1 83 ? 3.872 -10.649 -2.282 1.00 65.00 83 PRO A O 1
ATOM 714 N N . MET A 1 84 ? 5.674 -11.548 -3.279 1.00 63.09 84 MET A N 1
ATOM 715 C CA . MET A 1 84 ? 6.084 -10.310 -3.935 1.00 63.09 84 MET A CA 1
ATOM 716 C C . MET A 1 84 ? 5.119 -9.933 -5.063 1.00 63.09 84 MET A C 1
ATOM 718 O O . MET A 1 84 ? 4.720 -8.774 -5.179 1.00 63.09 84 MET A O 1
ATOM 722 N N . THR A 1 85 ? 4.668 -10.922 -5.834 1.00 70.56 85 THR A N 1
ATOM 723 C CA . THR A 1 85 ? 3.689 -10.693 -6.900 1.00 70.56 85 THR A CA 1
ATOM 724 C C . THR A 1 85 ? 2.299 -10.395 -6.344 1.00 70.56 85 THR A C 1
ATOM 726 O O . THR A 1 85 ? 1.622 -9.489 -6.834 1.00 70.56 85 THR A O 1
ATOM 729 N N . ASP A 1 86 ? 1.901 -11.094 -5.280 1.00 70.94 86 ASP A N 1
ATOM 730 C CA . ASP A 1 86 ? 0.637 -10.846 -4.587 1.00 70.94 86 ASP A CA 1
ATOM 731 C C . ASP A 1 86 ? 0.595 -9.408 -4.040 1.00 70.94 86 ASP A C 1
ATOM 733 O O . ASP A 1 86 ? -0.412 -8.720 -4.200 1.00 70.94 86 ASP A O 1
ATOM 737 N N . ALA A 1 87 ? 1.694 -8.898 -3.477 1.00 65.31 87 ALA A N 1
ATOM 738 C CA . ALA A 1 87 ? 1.761 -7.520 -2.990 1.00 65.31 87 ALA A CA 1
ATOM 739 C C . ALA A 1 87 ? 1.553 -6.481 -4.110 1.00 65.31 87 ALA A C 1
ATOM 741 O O . ALA A 1 87 ? 0.780 -5.534 -3.944 1.00 65.31 87 ALA A O 1
ATOM 742 N N . ILE A 1 88 ? 2.207 -6.662 -5.263 1.00 70.06 88 ILE A N 1
ATOM 743 C CA . ILE A 1 88 ? 2.106 -5.724 -6.391 1.00 70.06 88 ILE A CA 1
ATOM 744 C C . ILE A 1 88 ? 0.719 -5.763 -7.029 1.00 70.06 88 ILE A C 1
ATOM 746 O O . ILE A 1 88 ? 0.116 -4.707 -7.231 1.00 70.06 88 ILE A O 1
ATOM 750 N N . LEU A 1 89 ? 0.184 -6.955 -7.308 1.00 76.00 89 LEU A N 1
ATOM 751 C CA . LEU A 1 89 ? -1.135 -7.098 -7.924 1.00 76.00 89 LEU A CA 1
ATOM 752 C C . LEU A 1 89 ? -2.223 -6.498 -7.038 1.00 76.00 89 LEU A C 1
ATOM 754 O O . LEU A 1 89 ? -3.011 -5.683 -7.510 1.00 76.00 89 LEU A O 1
ATOM 758 N N . ASN A 1 90 ? -2.229 -6.818 -5.745 1.00 72.50 90 ASN A N 1
ATOM 759 C CA . ASN A 1 90 ? -3.248 -6.286 -4.845 1.00 72.50 90 ASN A CA 1
ATOM 760 C C . ASN A 1 90 ? -3.102 -4.775 -4.633 1.00 72.50 90 ASN A C 1
ATOM 762 O O . ASN A 1 90 ? -4.110 -4.072 -4.617 1.00 72.50 90 ASN A O 1
ATOM 766 N N . SER A 1 91 ? -1.876 -4.238 -4.594 1.00 71.88 91 SER A N 1
ATOM 767 C CA . SER A 1 91 ? -1.657 -2.785 -4.566 1.00 71.88 91 SER A CA 1
ATOM 768 C C . SER A 1 91 ? -2.263 -2.082 -5.791 1.00 71.88 91 SER A C 1
ATOM 770 O O . SER A 1 91 ? -2.981 -1.088 -5.645 1.00 71.88 91 SER A O 1
ATOM 772 N N . LYS A 1 92 ? -2.035 -2.612 -7.000 1.00 77.94 92 LYS A N 1
ATOM 773 C CA . LYS A 1 92 ? -2.549 -2.021 -8.248 1.00 77.94 92 LYS A CA 1
ATOM 774 C C . LYS A 1 92 ? -4.056 -2.205 -8.421 1.00 77.94 92 LYS A C 1
ATOM 776 O O . LYS A 1 92 ? -4.731 -1.276 -8.862 1.00 77.94 92 LYS A O 1
ATOM 781 N N . ILE A 1 93 ? -4.603 -3.355 -8.030 1.00 78.94 93 ILE A N 1
ATOM 782 C CA . ILE A 1 93 ? -6.050 -3.610 -8.058 1.00 78.94 93 ILE A CA 1
ATOM 783 C C . ILE A 1 93 ? -6.776 -2.659 -7.102 1.00 78.94 93 ILE A C 1
ATOM 785 O O . ILE A 1 93 ? -7.781 -2.059 -7.487 1.00 78.94 93 ILE A O 1
ATOM 789 N N . SER A 1 94 ? -6.249 -2.453 -5.893 1.00 71.44 94 SER A N 1
ATOM 790 C CA . SER A 1 94 ? -6.797 -1.477 -4.945 1.00 71.44 94 SER A CA 1
ATOM 791 C C . SER A 1 94 ? -6.741 -0.051 -5.495 1.00 71.44 94 SER A C 1
ATOM 793 O O . SER A 1 94 ? -7.724 0.687 -5.400 1.00 71.44 94 SER A O 1
ATOM 795 N N . LEU A 1 95 ? -5.640 0.328 -6.154 1.00 69.94 95 LEU A N 1
ATOM 796 C CA . LEU A 1 95 ? -5.525 1.632 -6.811 1.00 69.94 95 LEU A CA 1
ATOM 797 C C . LEU A 1 95 ? -6.580 1.811 -7.916 1.00 69.94 95 LEU A C 1
ATOM 799 O O . LEU A 1 95 ? -7.253 2.841 -7.955 1.00 69.94 95 LEU A O 1
ATOM 803 N N . ALA A 1 96 ? -6.774 0.813 -8.776 1.00 76.31 96 ALA A N 1
ATOM 804 C CA . ALA A 1 96 ? -7.785 0.852 -9.830 1.00 76.31 96 ALA A CA 1
ATOM 805 C C . ALA A 1 96 ? -9.215 0.945 -9.260 1.00 76.31 96 ALA A C 1
ATOM 807 O O . ALA A 1 96 ? -9.994 1.805 -9.680 1.00 76.31 96 ALA A O 1
ATOM 808 N N . LYS A 1 97 ? -9.536 0.147 -8.231 1.00 73.88 97 LYS A N 1
ATOM 809 C CA . LYS A 1 97 ? -10.826 0.208 -7.521 1.00 73.88 97 LYS A CA 1
ATOM 810 C C . LYS A 1 97 ? -11.077 1.587 -6.902 1.00 73.88 97 LYS A C 1
ATOM 812 O O . LYS A 1 97 ? -12.190 2.099 -7.014 1.00 73.88 97 LYS A O 1
ATOM 817 N N . SER A 1 98 ? -10.054 2.229 -6.323 1.00 74.06 98 SER A N 1
ATOM 818 C CA . SER A 1 98 ? -10.166 3.589 -5.758 1.00 74.06 98 SER A CA 1
ATOM 819 C C . SER A 1 98 ? -10.542 4.642 -6.813 1.00 74.06 98 SER A C 1
ATOM 821 O O . SER A 1 98 ? -11.240 5.611 -6.517 1.00 74.06 98 SER A O 1
ATOM 823 N N . ARG A 1 99 ? -10.160 4.406 -8.076 1.00 80.12 99 ARG A N 1
ATOM 824 C CA . ARG A 1 99 ? -10.544 5.213 -9.244 1.00 80.12 99 ARG A CA 1
ATOM 825 C C . ARG A 1 99 ? -11.859 4.762 -9.890 1.00 80.12 99 ARG A C 1
ATOM 827 O O . ARG A 1 99 ? -12.206 5.249 -10.961 1.00 80.12 99 ARG A O 1
ATOM 834 N N . LYS A 1 100 ? -12.604 3.857 -9.243 1.00 82.81 100 LYS A N 1
ATOM 835 C CA . LYS A 1 100 ? -13.848 3.243 -9.740 1.00 82.81 100 LYS A CA 1
ATOM 836 C C . LYS A 1 100 ? -13.675 2.486 -11.065 1.00 82.81 100 LYS A C 1
ATOM 838 O O . LYS A 1 100 ? -14.638 2.328 -11.811 1.00 82.81 100 LYS A O 1
ATOM 843 N N . ILE A 1 101 ? -12.467 1.997 -11.344 1.00 84.06 101 ILE A N 1
ATOM 844 C CA . ILE A 1 101 ? -12.176 1.146 -12.499 1.00 84.06 101 ILE A CA 1
ATOM 845 C C . ILE A 1 101 ? -12.499 -0.297 -12.109 1.00 84.06 101 I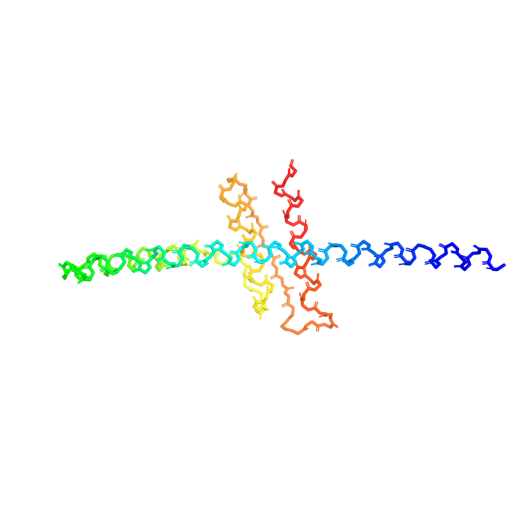LE A C 1
ATOM 847 O O . ILE A 1 101 ? -12.016 -0.797 -11.089 1.00 84.06 101 ILE A O 1
ATOM 851 N N . GLN A 1 102 ? -13.333 -0.969 -12.905 1.00 84.69 102 GLN A N 1
ATOM 852 C CA . GLN A 1 102 ? -13.603 -2.390 -12.701 1.00 84.69 102 GLN A CA 1
ATOM 853 C C . GLN A 1 102 ? -12.372 -3.216 -13.067 1.00 84.69 102 GLN A C 1
ATOM 855 O O . GLN A 1 102 ? -11.818 -3.072 -14.154 1.00 84.69 102 GLN A O 1
ATOM 860 N N . VAL A 1 103 ? -11.983 -4.117 -12.167 1.00 81.19 103 VAL A N 1
ATOM 861 C CA . VAL A 1 103 ? -10.861 -5.029 -12.380 1.00 81.19 103 VAL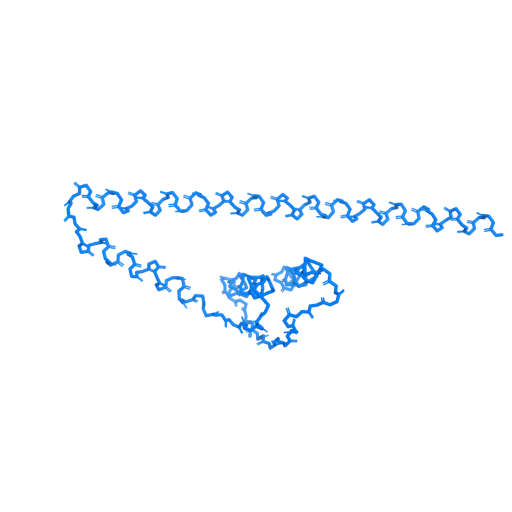 A CA 1
ATOM 862 C C . VAL A 1 103 ? -11.322 -6.462 -12.169 1.00 81.19 103 VAL A C 1
ATOM 864 O O . VAL A 1 103 ? -11.905 -6.783 -11.136 1.00 81.19 103 VAL A O 1
ATOM 867 N N . SER A 1 104 ? -11.025 -7.313 -13.149 1.00 83.69 104 SER A N 1
ATOM 868 C CA . SER A 1 104 ? -11.142 -8.767 -13.062 1.00 83.69 104 SER A CA 1
ATOM 869 C C . SER A 1 104 ? -9.741 -9.350 -13.171 1.00 83.69 104 SER A C 1
ATOM 871 O O . SER A 1 104 ? -9.043 -9.070 -14.145 1.00 83.69 104 SER A O 1
ATOM 873 N N . ALA A 1 105 ? -9.324 -10.134 -12.181 1.00 78.94 105 ALA A N 1
ATOM 874 C CA . ALA A 1 105 ? -7.987 -10.708 -12.126 1.00 78.94 105 ALA A CA 1
ATOM 875 C C . ALA A 1 105 ? -8.065 -12.216 -11.860 1.00 78.94 105 ALA A C 1
ATOM 877 O O . ALA A 1 105 ? -8.744 -12.652 -10.937 1.00 78.94 105 ALA A O 1
ATOM 878 N N . ASP A 1 106 ? -7.353 -12.986 -12.678 1.00 81.50 106 ASP A N 1
ATOM 879 C CA . ASP A 1 106 ? -7.092 -14.412 -12.492 1.00 81.50 106 ASP A CA 1
ATOM 880 C C . ASP A 1 106 ? -5.596 -14.619 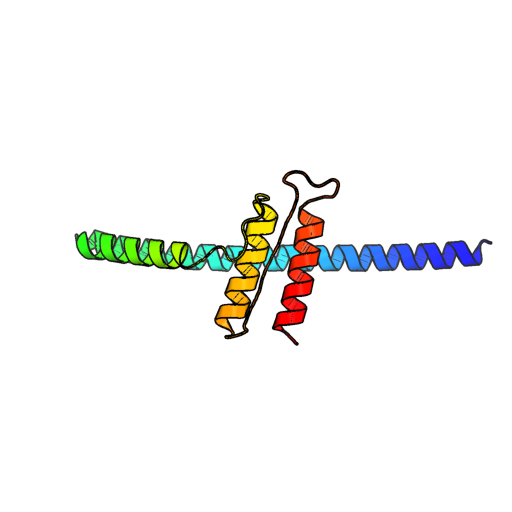-12.752 1.00 81.50 106 ASP A C 1
ATOM 882 O O . ASP A 1 106 ? -5.106 -14.324 -13.846 1.00 81.50 106 ASP A O 1
ATOM 886 N N . ALA A 1 107 ? -4.850 -15.035 -11.729 1.00 77.06 107 ALA A N 1
ATOM 887 C CA . ALA A 1 107 ? -3.404 -15.173 -11.821 1.00 77.06 107 ALA A CA 1
ATOM 888 C C . ALA A 1 107 ? -2.930 -16.476 -11.180 1.00 77.06 107 ALA A C 1
ATOM 890 O O . ALA A 1 107 ? -3.195 -16.763 -10.014 1.00 77.06 107 ALA A O 1
ATOM 891 N N . HIS A 1 108 ? -2.160 -17.230 -11.959 1.00 80.12 108 HIS A N 1
ATOM 892 C CA . HIS A 1 108 ? -1.559 -18.494 -11.565 1.00 80.12 108 HIS A CA 1
ATOM 893 C C . HIS A 1 108 ? -0.048 -18.391 -11.766 1.00 80.12 108 HIS A C 1
ATOM 895 O O . HIS A 1 108 ? 0.438 -18.432 -12.897 1.00 80.12 108 HIS A O 1
ATOM 901 N N . ILE A 1 109 ? 0.696 -18.223 -10.671 1.00 74.81 109 ILE A N 1
ATOM 902 C CA . ILE A 1 109 ? 2.147 -18.006 -10.704 1.00 74.81 109 ILE A CA 1
ATOM 903 C C . ILE A 1 109 ? 2.823 -19.100 -9.877 1.00 74.81 109 ILE A C 1
ATOM 905 O O . ILE A 1 109 ? 2.400 -19.367 -8.753 1.00 74.81 109 ILE A O 1
ATOM 909 N N . PRO A 1 110 ? 3.859 -19.768 -10.407 1.00 72.31 110 PRO A N 1
ATOM 910 C CA . PRO A 1 110 ? 4.584 -20.772 -9.647 1.00 72.31 110 PRO A CA 1
ATOM 911 C C . PRO A 1 110 ? 5.356 -20.131 -8.486 1.00 72.31 110 PRO A C 1
ATOM 913 O O . PRO A 1 110 ? 5.970 -19.078 -8.635 1.00 72.31 110 PRO A O 1
ATOM 916 N N . VAL A 1 111 ? 5.394 -20.823 -7.342 1.00 64.75 111 VAL A N 1
ATOM 917 C CA . VAL A 1 111 ? 6.070 -20.371 -6.104 1.00 64.75 111 VAL A CA 1
ATOM 918 C C . VAL A 1 111 ? 7.552 -20.049 -6.328 1.00 64.75 111 VAL A C 1
ATOM 920 O O . VAL A 1 111 ? 8.125 -19.235 -5.613 1.00 64.75 111 VAL A O 1
ATOM 923 N N . LYS A 1 112 ? 8.182 -20.685 -7.321 1.00 68.19 112 LYS A N 1
ATOM 924 C CA . LYS A 1 112 ? 9.585 -20.477 -7.670 1.00 68.19 112 LYS A CA 1
ATOM 925 C C . LYS A 1 112 ? 9.694 -20.115 -9.145 1.00 68.19 112 LYS A C 1
ATOM 927 O O . LYS A 1 112 ? 9.418 -20.947 -10.010 1.00 68.19 112 LYS A O 1
ATOM 932 N N . LEU A 1 113 ? 10.100 -18.881 -9.416 1.00 72.38 113 LEU A N 1
ATOM 933 C CA . LEU A 1 113 ? 10.345 -18.393 -10.767 1.00 72.38 113 LEU A CA 1
ATOM 934 C C . LEU A 1 113 ? 11.781 -18.717 -11.198 1.00 72.38 113 LEU A C 1
ATOM 936 O O . LEU A 1 113 ? 12.707 -18.738 -10.388 1.00 72.38 113 LEU A O 1
ATOM 940 N N . SER A 1 114 ? 11.967 -18.989 -12.491 1.00 73.50 114 SER A N 1
ATOM 941 C CA . SER A 1 114 ? 13.295 -19.119 -13.107 1.00 73.50 114 SER A CA 1
ATOM 942 C C . SER A 1 114 ? 13.952 -17.762 -13.383 1.00 73.50 114 SER A C 1
ATOM 944 O O . SER A 1 114 ? 15.153 -17.702 -13.630 1.00 73.50 114 SER A O 1
ATOM 946 N N . SER A 1 115 ? 13.161 -16.688 -13.365 1.00 66.94 115 SER A N 1
ATOM 947 C CA . SER A 1 115 ? 13.576 -15.293 -13.512 1.00 66.94 115 SER A CA 1
ATOM 948 C C . SER A 1 115 ? 13.545 -14.566 -12.162 1.00 66.94 115 SER A C 1
ATOM 950 O O . SER A 1 115 ? 12.845 -15.015 -11.250 1.00 66.94 115 SER A O 1
ATOM 952 N N . PRO A 1 116 ? 14.251 -13.430 -12.024 1.00 71.56 116 PRO A N 1
ATOM 953 C CA . PRO A 1 116 ? 14.115 -12.570 -10.854 1.00 71.56 116 PRO A CA 1
ATOM 954 C C . PRO A 1 116 ? 12.652 -12.154 -10.646 1.00 71.56 116 PRO A C 1
ATOM 956 O O . PRO A 1 116 ? 11.990 -11.692 -11.573 1.00 71.56 116 PRO A O 1
ATOM 959 N N . GLU A 1 117 ? 12.140 -12.302 -9.423 1.00 64.00 117 GLU A N 1
ATOM 960 C CA . GLU A 1 117 ? 10.751 -11.940 -9.081 1.00 64.00 117 GLU A CA 1
ATOM 961 C C . GLU A 1 117 ? 10.487 -10.436 -9.252 1.00 64.00 117 GLU A C 1
ATOM 963 O O . GLU A 1 117 ? 9.376 -10.018 -9.579 1.00 64.00 117 GLU A O 1
ATOM 968 N N . ILE A 1 118 ? 11.544 -9.636 -9.092 1.00 58.47 118 ILE A N 1
ATOM 969 C CA . ILE A 1 118 ? 11.553 -8.189 -9.310 1.00 58.47 118 ILE A CA 1
ATOM 970 C C . ILE A 1 118 ? 11.159 -7.855 -10.752 1.00 58.47 118 ILE A C 1
ATOM 972 O O . ILE A 1 118 ? 10.309 -6.995 -10.955 1.00 58.47 118 ILE A O 1
ATOM 976 N N . ASP A 1 119 ? 11.692 -8.573 -11.743 1.00 67.81 119 ASP A N 1
ATOM 977 C CA . ASP A 1 119 ? 11.420 -8.288 -13.156 1.00 67.81 119 ASP A CA 1
ATOM 978 C C . ASP A 1 119 ? 9.942 -8.522 -13.494 1.00 67.81 119 ASP A C 1
ATOM 980 O O . ASP A 1 119 ? 9.314 -7.717 -14.185 1.00 67.81 119 ASP A O 1
ATOM 984 N N . LEU A 1 120 ? 9.356 -9.600 -12.958 1.00 74.81 120 LEU A N 1
ATOM 985 C CA . LEU A 1 120 ? 7.931 -9.891 -13.123 1.00 74.81 120 LEU A CA 1
ATOM 986 C C . LEU A 1 120 ? 7.067 -8.797 -12.486 1.00 74.81 120 LEU A C 1
ATOM 988 O O . LEU A 1 120 ? 6.096 -8.342 -13.089 1.00 74.81 120 LEU A O 1
ATOM 992 N N . CYS A 1 121 ? 7.442 -8.346 -11.292 1.00 65.56 121 CYS A N 1
ATOM 993 C CA . CYS A 1 121 ? 6.752 -7.269 -10.592 1.00 65.56 121 CYS A CA 1
ATOM 994 C C . CYS A 1 121 ? 6.816 -5.941 -11.356 1.00 65.56 121 CYS A C 1
ATOM 996 O O . CYS A 1 121 ? 5.798 -5.257 -11.448 1.00 65.56 121 CYS A O 1
ATOM 998 N N . CYS A 1 122 ? 7.965 -5.598 -11.945 1.00 63.00 122 CYS A N 1
ATOM 999 C CA . CYS A 1 122 ? 8.116 -4.407 -12.784 1.00 63.00 122 CYS A CA 1
ATOM 1000 C C . CYS A 1 122 ? 7.214 -4.480 -14.021 1.00 63.00 122 CYS A C 1
ATOM 1002 O O . CYS A 1 122 ? 6.495 -3.528 -14.326 1.00 63.00 122 CYS A O 1
ATOM 1004 N N . ILE A 1 123 ? 7.189 -5.627 -14.708 1.00 75.94 123 ILE A N 1
ATOM 1005 C CA . ILE A 1 123 ? 6.325 -5.830 -15.879 1.00 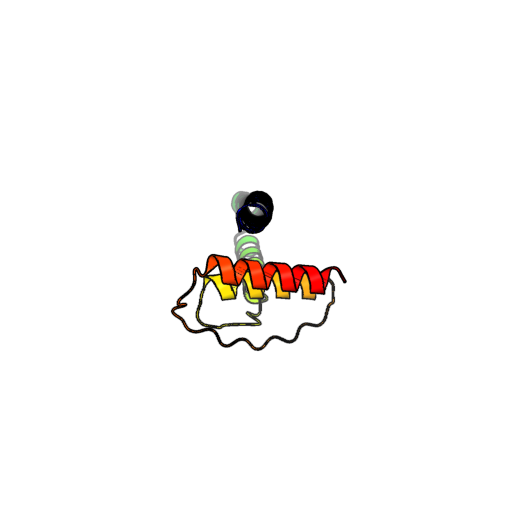75.94 123 ILE A CA 1
ATOM 1006 C C . ILE A 1 123 ? 4.853 -5.668 -15.490 1.00 75.94 123 ILE A C 1
ATOM 1008 O O . ILE A 1 123 ? 4.136 -4.889 -16.117 1.00 75.94 123 ILE A O 1
ATOM 1012 N N . LEU A 1 124 ? 4.402 -6.365 -14.444 1.00 77.44 124 LEU A N 1
ATOM 1013 C CA . LEU A 1 124 ? 3.013 -6.300 -13.988 1.00 77.44 124 LEU A CA 1
ATOM 1014 C C . LEU A 1 124 ? 2.633 -4.892 -13.522 1.00 77.44 124 LEU A C 1
ATOM 1016 O O . LEU A 1 124 ? 1.563 -4.404 -13.879 1.00 77.44 124 LEU A O 1
ATOM 1020 N N . GLY A 1 125 ? 3.514 -4.223 -12.777 1.00 68.31 125 GLY A N 1
ATOM 1021 C CA . GLY A 1 125 ? 3.311 -2.854 -12.315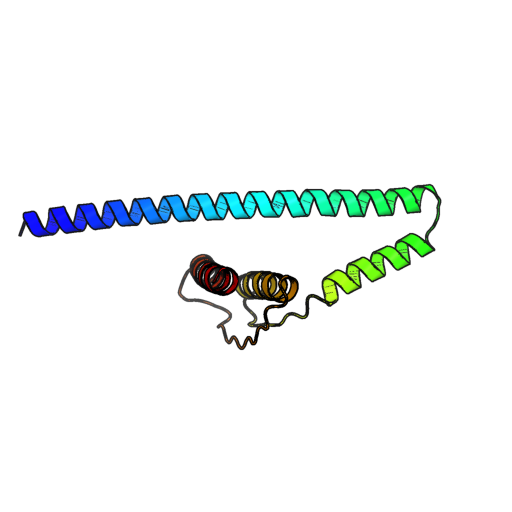 1.00 68.31 125 GLY A CA 1
ATOM 1022 C C . GLY A 1 125 ? 3.111 -1.877 -13.472 1.00 68.31 125 GLY A C 1
ATOM 1023 O O . GLY A 1 125 ? 2.119 -1.153 -13.477 1.00 68.31 125 GLY A O 1
ATOM 1024 N N . ASN A 1 126 ? 3.989 -1.928 -14.477 1.00 75.06 126 ASN A N 1
ATOM 1025 C CA . ASN A 1 126 ? 3.931 -1.049 -15.646 1.00 75.06 126 ASN A CA 1
ATOM 1026 C C . ASN A 1 126 ? 2.700 -1.318 -16.521 1.00 75.06 126 ASN A C 1
ATOM 1028 O O . ASN A 1 126 ? 2.073 -0.383 -17.016 1.00 75.06 126 ASN A O 1
ATOM 1032 N N . LEU A 1 127 ? 2.320 -2.587 -16.703 1.00 84.00 127 LEU A N 1
ATOM 1033 C CA . LEU A 1 127 ? 1.105 -2.938 -17.442 1.00 84.00 127 LEU A CA 1
ATOM 1034 C C . LEU A 1 127 ? -0.154 -2.417 -16.739 1.00 84.00 127 LEU A C 1
ATOM 1036 O O . LEU A 1 127 ? -1.043 -1.884 -17.402 1.00 84.00 127 LEU A O 1
ATOM 1040 N N . PHE A 1 128 ? -0.216 -2.533 -15.410 1.00 81.38 128 PHE A N 1
ATOM 1041 C CA . PHE A 1 128 ? -1.323 -1.990 -14.626 1.00 81.38 128 PHE A CA 1
ATOM 1042 C C . PHE A 1 128 ? -1.358 -0.463 -14.640 1.00 81.38 128 PHE A C 1
ATOM 1044 O O . PHE A 1 128 ? -2.438 0.099 -14.784 1.00 81.38 128 PHE A O 1
ATOM 1051 N N . ASP A 1 129 ? -0.211 0.207 -14.514 1.00 75.62 129 ASP A N 1
ATOM 1052 C CA . ASP A 1 129 ? -0.150 1.672 -14.570 1.00 75.62 129 ASP A CA 1
ATOM 1053 C C . ASP A 1 129 ? -0.656 2.189 -15.916 1.00 75.62 129 ASP A C 1
ATOM 1055 O O . ASP A 1 129 ? -1.552 3.029 -15.947 1.00 75.62 129 ASP A O 1
ATOM 1059 N N . ASN A 1 130 ? -0.210 1.582 -17.018 1.00 82.44 130 ASN A N 1
ATOM 1060 C CA . ASN A 1 130 ? -0.711 1.916 -18.349 1.00 82.44 130 ASN A CA 1
ATOM 1061 C C . ASN A 1 130 ? -2.229 1.704 -18.474 1.00 82.44 130 ASN A C 1
ATOM 1063 O O . ASN A 1 130 ? -2.913 2.523 -19.077 1.00 82.44 130 ASN A O 1
ATOM 1067 N N . ALA A 1 131 ? -2.768 0.620 -17.906 1.00 84.94 131 ALA A N 1
ATOM 1068 C CA . ALA A 1 131 ? -4.203 0.331 -17.950 1.00 84.94 131 ALA A CA 1
ATOM 1069 C C . ALA A 1 131 ? -5.047 1.264 -17.062 1.00 84.94 131 ALA A C 1
ATOM 1071 O O . ALA A 1 131 ? -6.235 1.436 -17.314 1.00 84.94 131 ALA A O 1
ATOM 1072 N N . ILE A 1 132 ? -4.453 1.840 -16.014 1.00 79.56 132 ILE A N 1
ATOM 1073 C CA . ILE A 1 132 ? -5.107 2.787 -15.102 1.00 79.56 132 ILE A CA 1
ATOM 1074 C C . ILE A 1 132 ? -5.037 4.230 -15.636 1.00 79.56 132 ILE A C 1
ATOM 1076 O O . ILE A 1 132 ? -5.877 5.058 -15.273 1.00 79.56 132 ILE A O 1
ATOM 1080 N N . GLU A 1 133 ? -4.009 4.556 -16.423 1.00 76.81 133 GLU A N 1
ATOM 1081 C CA . GLU A 1 133 ? -3.785 5.889 -16.996 1.00 76.81 133 GLU A CA 1
ATOM 1082 C C . GLU A 1 133 ? -4.472 6.118 -18.352 1.00 76.81 133 GLU A C 1
ATOM 1084 O O . GLU A 1 133 ? -4.717 7.277 -18.694 1.00 76.81 133 GLU A O 1
ATOM 1089 N N . ALA A 1 134 ? -4.769 5.052 -19.104 1.00 71.25 134 ALA A N 1
ATOM 1090 C CA . ALA A 1 134 ? -5.465 5.101 -20.397 1.00 71.25 134 ALA A CA 1
ATOM 1091 C C . ALA A 1 134 ? -6.964 5.423 -20.267 1.00 71.25 134 ALA A C 1
ATOM 1093 O O . ALA A 1 134 ? -7.463 6.174 -21.138 1.00 71.25 134 ALA A O 1
#

Foldseek 3Di:
DVVVVVVVVVVVVVVVVVVVVLVVVVVVVVVVVVVVVVVVVVVLVVVLVVCVVVVVVVVNVVSVVVVVVVVVVLPLLDDQLQVLQSVLVSVLCVVCVVVVHDDHDDDHDDNDDPDPPVVVSSVVNVVSVVVSVD

InterPro domains:
  IPR016120 Signal transduction histidine kinase, sporulation regulator SpoOB [SSF55890] (24-89)
  IPR039506 SpoOB, alpha-helical domain [PF14689] (25-73)